Protein AF-A0A968RHG8-F1 (afdb_monomer)

Sequence (43 aa):
MPVLNQFALVGGTNLSLRFGHRLSIDLDLFTNEPFDTEYIYKS

Structure (mmCIF, N/CA/C/O backbone):
data_AF-A0A968RHG8-F1
#
_entry.id   AF-A0A968RHG8-F1
#
loop_
_atom_site.group_PDB
_atom_site.id
_atom_site.type_symbol
_atom_site.label_atom_id
_atom_site.label_alt_id
_atom_site.label_comp_id
_atom_site.label_asym_id
_atom_site.label_entity_id
_atom_site.label_seq_id
_atom_site.pdbx_PDB_ins_code
_atom_site.Cartn_x
_atom_site.Cartn_y
_atom_site.Cartn_z
_atom_site.occupancy
_atom_site.B_iso_or_equiv
_atom_site.auth_seq_id
_atom_site.auth_comp_id
_atom_site.auth_asym_id
_atom_site.auth_atom_id
_atom_site.pdbx_PDB_model_num
ATOM 1 N N . MET A 1 1 ? -6.999 -10.861 -1.026 1.00 62.94 1 MET A N 1
ATOM 2 C CA . MET A 1 1 ? -6.832 -10.440 0.380 1.00 62.94 1 MET A CA 1
ATOM 3 C C . MET A 1 1 ? -7.891 -9.392 0.689 1.00 62.94 1 MET A C 1
ATOM 5 O O . MET A 1 1 ? -7.676 -8.248 0.317 1.00 62.94 1 MET A O 1
ATOM 9 N N . PRO A 1 2 ? -9.026 -9.756 1.314 1.00 80.62 2 PRO A N 1
ATOM 10 C CA . PRO A 1 2 ? -10.122 -8.813 1.573 1.00 80.62 2 PRO A CA 1
ATOM 11 C C . PRO A 1 2 ? -9.677 -7.550 2.324 1.00 80.62 2 PRO A C 1
ATOM 13 O O . PRO A 1 2 ? -10.185 -6.469 2.061 1.00 80.62 2 PRO A O 1
ATOM 16 N N . VAL A 1 3 ? -8.662 -7.683 3.185 1.00 82.06 3 VAL A N 1
ATOM 17 C CA . VAL A 1 3 ? -8.046 -6.580 3.941 1.00 82.06 3 VAL A CA 1
ATOM 18 C C . VAL A 1 3 ? -7.437 -5.477 3.061 1.00 82.06 3 VAL A C 1
ATOM 20 O O . VAL A 1 3 ? -7.357 -4.334 3.490 1.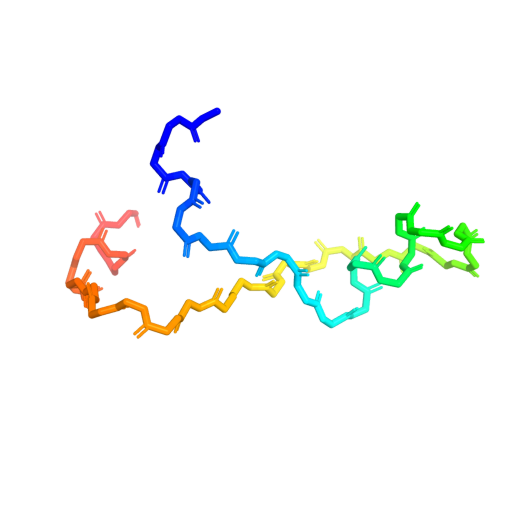00 82.06 3 VAL A O 1
ATOM 23 N N . LEU A 1 4 ? -7.048 -5.784 1.818 1.00 87.88 4 LEU A N 1
ATOM 24 C CA . LEU A 1 4 ? -6.454 -4.802 0.904 1.00 87.88 4 LEU A CA 1
ATOM 25 C C . LEU A 1 4 ? -7.481 -4.114 -0.003 1.00 87.88 4 LEU A C 1
ATOM 27 O O . LEU A 1 4 ? -7.114 -3.206 -0.737 1.00 87.88 4 LEU A O 1
ATOM 31 N N . ASN A 1 5 ? -8.758 -4.508 0.040 1.00 91.44 5 ASN A N 1
ATOM 32 C CA . ASN A 1 5 ? -9.768 -4.008 -0.902 1.00 91.44 5 ASN A CA 1
ATOM 33 C C . ASN A 1 5 ? -10.011 -2.496 -0.794 1.00 91.44 5 ASN A C 1
ATOM 35 O O . ASN A 1 5 ? -10.432 -1.881 -1.768 1.00 91.44 5 ASN A O 1
ATOM 39 N N . GLN A 1 6 ? -9.753 -1.908 0.374 1.00 93.25 6 GLN A N 1
ATOM 40 C CA . GLN A 1 6 ? -9.885 -0.466 0.592 1.00 93.25 6 GLN A CA 1
ATOM 41 C C . GLN A 1 6 ? -8.650 0.334 0.154 1.00 93.25 6 GLN A C 1
ATOM 43 O O . GLN A 1 6 ? -8.667 1.558 0.231 1.00 93.25 6 GLN A O 1
ATOM 48 N N . PHE A 1 7 ? -7.574 -0.327 -0.282 1.00 94.25 7 PHE A N 1
ATOM 49 C CA . PHE A 1 7 ? -6.326 0.322 -0.669 1.00 94.25 7 PHE A CA 1
ATOM 50 C C . PHE A 1 7 ? -6.103 0.232 -2.179 1.00 94.25 7 PHE A C 1
ATOM 52 O O . PHE A 1 7 ? -6.243 -0.820 -2.800 1.00 94.25 7 PHE A O 1
ATOM 59 N N . ALA A 1 8 ? -5.688 1.344 -2.770 1.00 95.88 8 ALA A N 1
ATOM 60 C CA . ALA A 1 8 ? -5.188 1.413 -4.128 1.00 95.88 8 ALA A CA 1
ATOM 61 C C . ALA A 1 8 ? -3.665 1.247 -4.133 1.00 95.88 8 ALA A C 1
ATOM 63 O O . ALA A 1 8 ? -2.954 1.929 -3.395 1.00 95.88 8 ALA A O 1
ATOM 64 N N . LEU A 1 9 ? -3.162 0.381 -5.015 1.00 95.12 9 LEU A N 1
ATOM 65 C CA . LEU A 1 9 ? -1.741 0.335 -5.344 1.00 95.12 9 LEU A CA 1
ATOM 66 C C . LEU A 1 9 ? -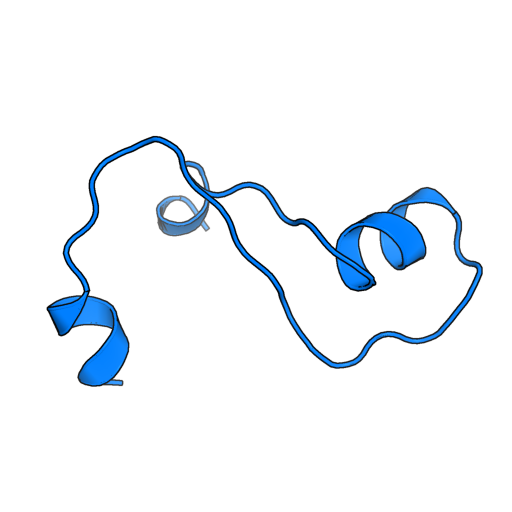1.390 1.554 -6.197 1.00 95.12 9 LEU A C 1
ATOM 68 O O . LEU A 1 9 ? -1.992 1.781 -7.252 1.00 95.12 9 LEU A O 1
ATOM 72 N N . VAL A 1 10 ? -0.407 2.325 -5.752 1.00 94.75 10 VAL A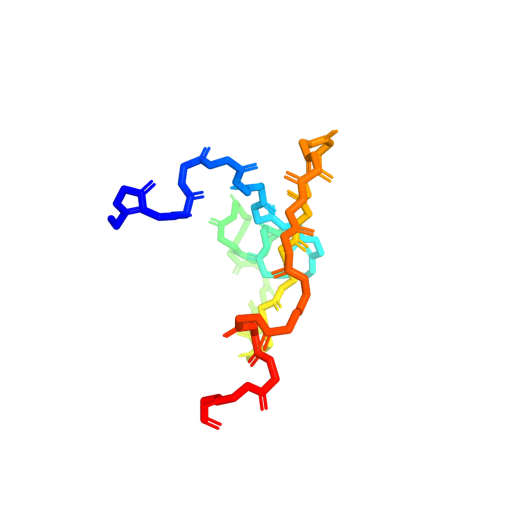 N 1
ATOM 73 C CA . V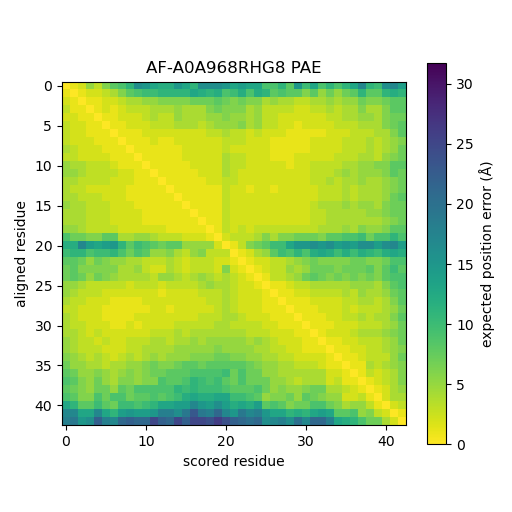AL A 1 10 ? 0.022 3.564 -6.404 1.00 94.75 10 VAL A CA 1
ATOM 74 C C . VAL A 1 10 ? 1.524 3.527 -6.710 1.00 94.75 10 VAL A C 1
ATOM 76 O O . VAL A 1 10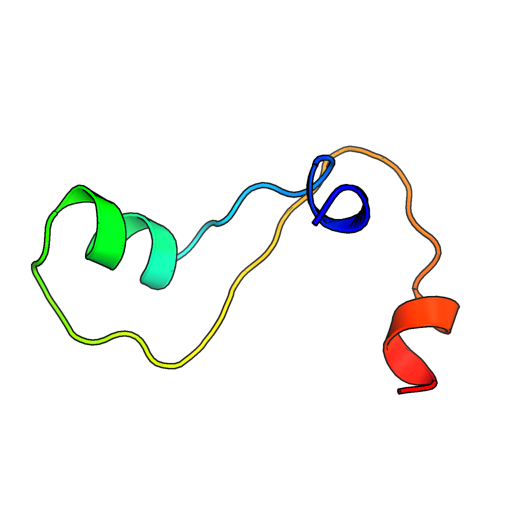 ? 2.151 2.466 -6.699 1.00 94.75 10 VAL A O 1
ATOM 79 N N . GLY A 1 11 ? 2.085 4.674 -7.093 1.00 93.62 11 GLY A N 1
ATOM 80 C CA . GLY A 1 11 ? 3.526 4.837 -7.258 1.00 93.62 11 GLY A CA 1
ATOM 81 C C . GLY A 1 11 ? 4.147 4.008 -8.384 1.00 93.62 11 GLY A C 1
ATOM 82 O O . GLY A 1 11 ? 3.505 3.657 -9.382 1.00 93.62 11 GLY A O 1
ATOM 83 N N . GLY A 1 12 ? 5.441 3.726 -8.224 1.00 93.12 12 GLY A N 1
ATOM 84 C CA . GLY A 1 12 ? 6.259 3.048 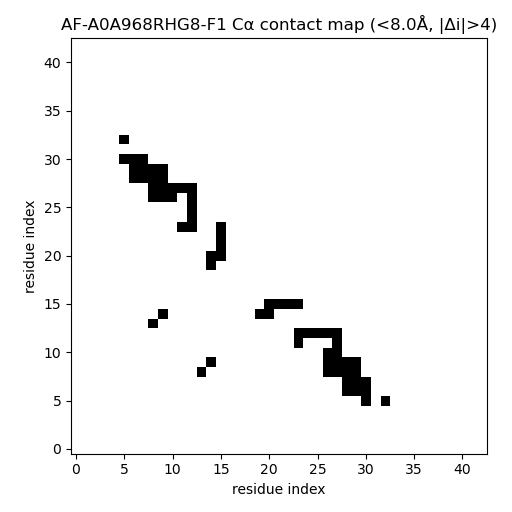-9.233 1.00 93.12 12 GLY A CA 1
ATOM 85 C C . GLY A 1 12 ? 5.801 1.620 -9.521 1.00 93.12 12 GLY A C 1
A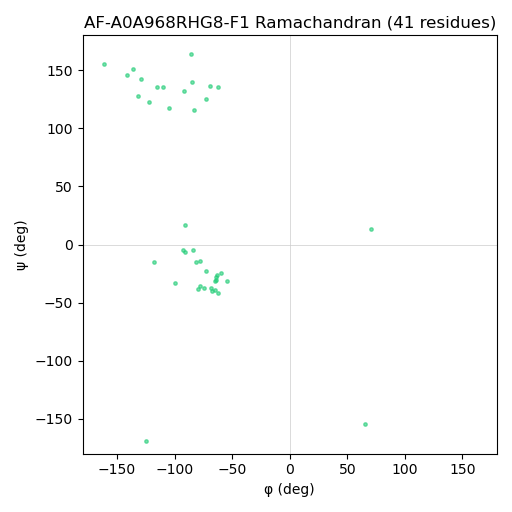TOM 86 O O . GLY A 1 12 ? 5.908 1.165 -10.659 1.00 93.12 12 GLY A O 1
ATOM 87 N N . THR A 1 13 ? 5.228 0.946 -8.524 1.00 94.62 13 THR A N 1
ATOM 88 C CA . THR A 1 13 ? 4.785 -0.448 -8.643 1.00 94.62 13 THR A CA 1
ATOM 89 C C . THR A 1 13 ? 3.458 -0.577 -9.386 1.00 94.62 13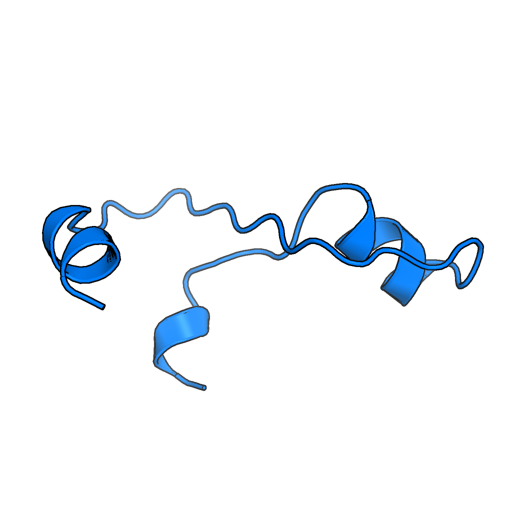 THR A C 1
ATOM 91 O O . THR A 1 13 ? 3.297 -1.472 -10.212 1.00 94.62 13 THR A O 1
ATOM 94 N N . ASN A 1 14 ? 2.525 0.367 -9.218 1.00 95.06 14 ASN A N 1
ATOM 95 C CA . ASN A 1 14 ? 1.332 0.417 -10.071 1.00 95.06 14 ASN A CA 1
ATOM 96 C C . ASN A 1 14 ? 1.702 0.662 -11.545 1.00 95.06 14 ASN A C 1
ATOM 98 O O . ASN A 1 14 ? 1.163 0.026 -12.450 1.00 95.06 14 ASN A O 1
ATOM 102 N N . LEU A 1 15 ? 2.654 1.567 -11.795 1.00 93.88 15 LEU A N 1
ATOM 103 C CA . LEU A 1 15 ? 3.122 1.855 -13.151 1.00 93.88 15 LEU A CA 1
ATOM 104 C C . LEU A 1 15 ? 3.876 0.668 -13.765 1.00 93.88 15 LEU A C 1
ATOM 106 O O . LEU A 1 15 ? 3.667 0.370 -14.941 1.00 93.88 15 LEU A O 1
ATOM 110 N N . SER A 1 16 ? 4.710 -0.041 -12.996 1.00 94.44 16 SER A N 1
ATOM 111 C CA . SER A 1 16 ? 5.414 -1.224 -13.501 1.00 94.44 16 SER A CA 1
ATOM 112 C C . SER A 1 16 ? 4.458 -2.361 -13.852 1.00 94.44 16 SER A C 1
ATOM 114 O O . SER A 1 16 ? 4.647 -2.988 -14.888 1.00 94.44 16 SER A O 1
ATOM 116 N N . LEU A 1 17 ? 3.403 -2.593 -13.065 1.00 93.00 17 LEU A N 1
ATOM 117 C CA . LEU A 1 17 ? 2.400 -3.617 -13.375 1.00 93.00 17 LEU A CA 1
ATOM 118 C C . LEU A 1 17 ? 1.555 -3.262 -14.603 1.00 93.00 17 LEU A C 1
ATOM 120 O O . LEU A 1 17 ? 1.216 -4.143 -15.386 1.00 93.00 17 LEU A O 1
ATOM 124 N N . ARG A 1 18 ? 1.215 -1.981 -14.787 1.00 94.00 18 ARG A N 1
ATOM 125 C CA . ARG A 1 18 ? 0.400 -1.533 -15.929 1.00 94.00 18 ARG A CA 1
ATOM 126 C C . ARG A 1 18 ? 1.168 -1.507 -17.242 1.00 94.00 18 ARG A C 1
ATOM 128 O O . ARG A 1 18 ? 0.585 -1.804 -18.279 1.00 94.00 18 ARG A O 1
ATOM 135 N N . PHE A 1 19 ? 2.439 -1.116 -17.201 1.00 94.25 19 PHE A N 1
ATOM 136 C CA . PHE A 1 19 ? 3.212 -0.819 -18.408 1.00 94.25 19 PHE A CA 1
ATOM 137 C C . PHE A 1 19 ? 4.423 -1.736 -18.612 1.00 94.25 19 PHE A C 1
ATOM 139 O O . PHE A 1 19 ? 4.971 -1.779 -19.703 1.00 94.25 19 PHE A O 1
ATOM 146 N N . GLY A 1 20 ? 4.861 -2.490 -17.603 1.00 88.12 20 GLY A N 1
ATOM 147 C CA . GLY A 1 20 ? 5.968 -3.448 -17.727 1.00 88.12 20 GLY A CA 1
ATOM 148 C C . GLY A 1 20 ? 7.359 -2.819 -17.888 1.00 88.12 20 GLY A C 1
ATOM 149 O O . GLY A 1 20 ? 8.303 -3.510 -18.250 1.00 88.12 20 GLY A O 1
ATOM 150 N N . HIS A 1 21 ? 7.513 -1.512 -17.643 1.00 77.81 21 HIS A N 1
ATOM 151 C CA . HIS A 1 21 ? 8.713 -0.756 -18.036 1.00 77.81 21 HIS A CA 1
ATOM 152 C C . HIS A 1 21 ? 9.922 -0.871 -17.086 1.00 77.81 21 HIS A C 1
ATOM 154 O O . HIS A 1 21 ? 11.018 -0.458 -17.459 1.00 77.81 21 HIS A O 1
ATOM 160 N N . ARG A 1 22 ? 9.761 -1.370 -15.853 1.00 88.44 22 ARG A N 1
ATOM 161 C CA . ARG A 1 22 ? 10.860 -1.479 -14.871 1.00 88.44 22 ARG A CA 1
ATOM 162 C C . ARG A 1 22 ? 10.539 -2.462 -13.755 1.00 88.44 22 ARG A C 1
ATOM 164 O O . ARG A 1 22 ? 9.374 -2.641 -13.410 1.00 88.44 22 ARG A O 1
ATOM 171 N N . LEU A 1 23 ? 11.575 -3.010 -13.125 1.00 87.88 23 LEU A N 1
ATOM 172 C CA . LEU A 1 23 ? 11.439 -3.660 -11.824 1.00 87.88 23 LEU A CA 1
ATOM 173 C C . LEU A 1 23 ? 11.145 -2.598 -10.749 1.00 87.88 23 LEU A C 1
ATOM 175 O O . LEU A 1 23 ? 11.758 -1.527 -10.735 1.00 87.88 23 LEU A O 1
ATOM 179 N N . SER A 1 24 ? 10.196 -2.891 -9.865 1.00 91.38 24 SER A N 1
ATOM 180 C CA . SER A 1 24 ? 9.878 -2.085 -8.685 1.00 91.38 24 SER A CA 1
ATOM 181 C C . SER A 1 24 ? 9.793 -3.028 -7.493 1.00 91.38 24 SER A C 1
ATOM 183 O O . SER A 1 24 ? 9.139 -4.064 -7.599 1.00 91.38 24 SER A O 1
ATOM 185 N N . ILE A 1 25 ? 10.519 -2.715 -6.421 1.00 89.44 25 ILE A N 1
ATOM 186 C CA . ILE A 1 25 ? 10.702 -3.618 -5.274 1.00 89.44 25 ILE A CA 1
ATOM 187 C C . ILE A 1 25 ? 9.757 -3.237 -4.126 1.00 89.44 25 ILE A C 1
ATOM 189 O O . ILE A 1 25 ? 9.246 -4.120 -3.442 1.00 89.44 25 ILE A O 1
ATOM 193 N N . ASP A 1 26 ? 9.471 -1.943 -3.966 1.00 90.62 26 ASP A N 1
ATOM 194 C CA . ASP A 1 26 ? 8.628 -1.421 -2.887 1.00 90.62 26 ASP A CA 1
ATOM 195 C C . ASP A 1 26 ? 7.128 -1.468 -3.232 1.00 90.62 26 ASP A C 1
ATOM 197 O O . ASP A 1 26 ? 6.741 -1.600 -4.397 1.00 90.62 26 ASP A O 1
ATOM 201 N N . LEU A 1 27 ? 6.259 -1.337 -2.226 1.00 93.06 27 LEU A N 1
ATOM 202 C CA . LEU A 1 27 ? 4.808 -1.231 -2.402 1.00 93.06 27 LEU A CA 1
ATOM 203 C C . LEU A 1 27 ? 4.283 0.060 -1.780 1.00 93.06 27 LEU A C 1
ATOM 205 O O . LEU A 1 27 ? 4.388 0.259 -0.574 1.00 93.06 27 LEU A O 1
ATOM 209 N N . ASP A 1 28 ? 3.632 0.874 -2.608 1.00 92.88 28 ASP A N 1
ATOM 210 C CA . ASP A 1 28 ? 2.935 2.080 -2.175 1.00 92.88 28 ASP A CA 1
ATOM 211 C C . ASP A 1 28 ? 1.423 1.830 -2.185 1.00 92.88 28 ASP A C 1
ATOM 213 O O . ASP A 1 28 ? 0.831 1.578 -3.241 1.00 92.88 28 ASP A O 1
ATOM 217 N N . LEU A 1 29 ? 0.784 1.913 -1.018 1.00 93.94 29 LEU A N 1
ATOM 218 C CA . LEU A 1 29 ? -0.663 1.756 -0.861 1.00 93.94 29 LEU A CA 1
ATOM 219 C C . LEU A 1 29 ? -1.288 3.067 -0.387 1.00 93.94 29 LEU A C 1
ATOM 221 O O . LEU A 1 29 ? -0.775 3.714 0.523 1.00 93.94 29 LEU A O 1
ATOM 225 N N . PHE A 1 30 ? -2.415 3.443 -0.989 1.00 94.62 30 PHE A N 1
ATOM 226 C CA . PHE A 1 30 ? -3.166 4.642 -0.626 1.00 94.62 30 PHE A CA 1
ATOM 227 C C . PHE A 1 30 ? -4.639 4.314 -0.405 1.00 94.62 30 PHE A C 1
ATOM 229 O O . PHE A 1 30 ? -5.210 3.506 -1.131 1.00 94.62 30 PHE A O 1
ATOM 236 N N . THR A 1 31 ? -5.278 4.954 0.568 1.00 94.00 31 THR A N 1
ATOM 237 C CA . THR A 1 31 ? -6.724 4.853 0.782 1.00 94.00 31 THR A CA 1
ATOM 238 C C . THR A 1 31 ? -7.282 6.209 1.191 1.00 94.00 31 THR A C 1
ATOM 240 O O . THR A 1 31 ? -6.597 6.999 1.839 1.00 94.00 31 THR A O 1
ATOM 243 N N . ASN A 1 32 ? -8.507 6.500 0.766 1.00 94.88 32 ASN A N 1
ATOM 244 C CA . ASN A 1 32 ? -9.288 7.642 1.235 1.00 94.88 32 ASN A CA 1
ATOM 245 C C . ASN A 1 32 ? -10.161 7.280 2.449 1.00 94.88 32 ASN A C 1
ATOM 247 O O . ASN A 1 32 ? -10.793 8.169 3.017 1.00 94.88 32 ASN A O 1
ATOM 251 N N . GLU A 1 33 ? -10.209 6.001 2.824 1.00 93.19 33 GLU A N 1
ATOM 252 C CA . GLU A 1 33 ? -10.931 5.532 3.997 1.00 93.19 33 GLU A CA 1
ATOM 253 C C . GLU A 1 33 ? -10.048 5.672 5.244 1.00 93.19 33 GLU A C 1
ATOM 255 O O . GLU A 1 33 ? -8.844 5.394 5.191 1.00 93.19 33 GLU A O 1
ATOM 260 N N . PRO A 1 34 ? -10.608 6.099 6.388 1.00 91.56 34 PRO A N 1
ATOM 261 C CA . PRO A 1 34 ? -9.864 6.105 7.635 1.00 91.56 34 PRO A CA 1
ATOM 262 C C . PRO A 1 34 ? -9.469 4.671 8.005 1.00 91.56 34 PRO A C 1
ATOM 264 O O . PRO A 1 34 ? -10.282 3.748 7.950 1.00 91.56 34 PRO A O 1
ATOM 267 N N . PHE A 1 35 ? -8.221 4.486 8.421 1.00 88.50 35 PHE A N 1
ATOM 268 C CA . PHE A 1 35 ? -7.7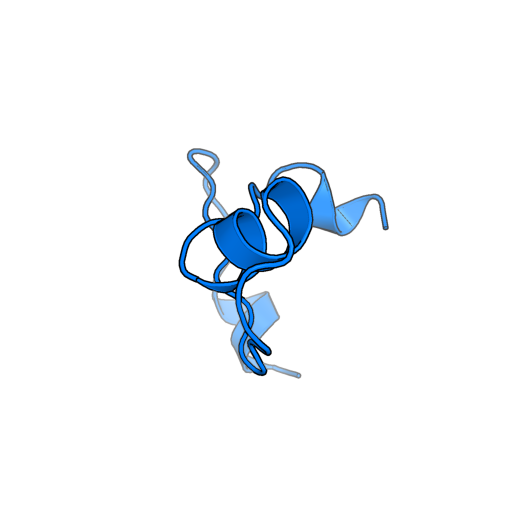28 3.213 8.928 1.00 88.50 35 PHE A CA 1
ATOM 269 C C . PHE A 1 35 ? -6.887 3.446 10.177 1.00 88.50 35 PHE A C 1
ATOM 271 O O . PHE A 1 35 ? -6.285 4.506 10.355 1.00 88.50 35 PHE A O 1
ATOM 278 N N . ASP A 1 36 ? -6.868 2.449 11.053 1.00 87.44 36 ASP A N 1
ATOM 279 C CA . ASP A 1 36 ? -6.079 2.508 12.272 1.00 87.44 36 ASP A CA 1
ATOM 280 C C . ASP A 1 36 ? -4.630 2.107 11.965 1.00 87.44 36 ASP A C 1
ATOM 282 O O . ASP A 1 36 ? -4.329 0.991 11.532 1.00 87.44 36 ASP A O 1
ATOM 286 N N . THR A 1 37 ? -3.733 3.071 12.153 1.00 85.12 37 THR A N 1
ATOM 287 C CA . THR A 1 37 ? -2.306 2.930 11.885 1.00 85.12 37 THR A CA 1
ATOM 288 C C . THR A 1 37 ? -1.608 2.052 12.921 1.00 85.12 37 THR A C 1
ATOM 290 O O . THR A 1 37 ? -0.586 1.447 12.599 1.00 85.12 37 THR A O 1
ATOM 293 N N . GLU A 1 38 ? -2.157 1.900 14.131 1.00 85.81 38 GLU A N 1
ATOM 294 C CA . GLU A 1 38 ? -1.569 1.070 15.185 1.00 85.81 38 GLU A CA 1
ATOM 295 C C . GLU A 1 38 ? -1.550 -0.418 14.794 1.00 85.81 38 GLU A C 1
ATOM 297 O O . GLU A 1 38 ? -0.602 -1.132 15.131 1.00 85.81 38 GLU A O 1
ATOM 302 N N . TYR A 1 39 ? -2.527 -0.876 13.999 1.00 78.56 39 TYR A N 1
ATOM 303 C CA . TYR A 1 39 ? -2.524 -2.236 13.444 1.00 78.56 39 TYR A CA 1
ATOM 304 C C . TYR A 1 39 ? -1.363 -2.491 12.479 1.00 78.56 39 TYR A C 1
ATOM 306 O O . TYR A 1 39 ? -0.928 -3.632 12.351 1.00 78.56 39 TYR A O 1
ATOM 314 N N . ILE A 1 40 ? -0.848 -1.458 11.805 1.00 77.38 40 ILE A N 1
ATOM 315 C CA . ILE A 1 40 ? 0.256 -1.610 10.849 1.00 77.38 40 ILE A CA 1
ATOM 316 C C . ILE A 1 40 ? 1.600 -1.712 11.580 1.00 77.38 40 ILE A C 1
ATOM 318 O O . ILE A 1 40 ? 2.448 -2.514 11.198 1.00 77.38 40 ILE A O 1
ATOM 322 N N . TYR A 1 41 ? 1.790 -0.955 12.662 1.00 73.56 41 TYR A N 1
ATOM 323 C CA . TYR A 1 41 ? 3.074 -0.895 13.371 1.00 73.56 41 TYR A CA 1
ATOM 324 C C . TYR A 1 41 ? 3.365 -2.089 14.293 1.00 73.56 41 TYR A C 1
ATOM 326 O O . TYR A 1 41 ? 4.506 -2.248 14.718 1.00 73.56 41 TYR A O 1
ATOM 334 N N . LYS A 1 42 ? 2.371 -2.929 14.614 1.00 61.34 42 LYS A N 1
ATOM 335 C CA . LYS A 1 42 ? 2.541 -4.109 15.489 1.00 61.34 42 LYS A CA 1
ATOM 336 C C . LYS A 1 42 ? 2.890 -5.416 14.753 1.00 61.34 42 LYS A C 1
ATOM 338 O O . LYS A 1 42 ? 2.732 -6.484 15.341 1.00 61.34 42 LYS A O 1
ATOM 343 N N . SER A 1 43 ? 3.343 -5.344 13.500 1.00 53.81 43 SER A N 1
ATOM 344 C CA . SER A 1 43 ? 3.721 -6.522 12.693 1.00 53.81 43 SER A CA 1
ATOM 345 C C . SER A 1 43 ? 5.181 -6.925 12.872 1.00 53.81 43 SER A C 1
ATOM 347 O O . SER A 1 43 ? 6.033 -6.011 12.917 1.00 53.81 43 SER A O 1
#

pLDDT: mean 87.85, std 9.6, range [53.81, 95.88]

Mean predicted aligned error: 4.78 Å

Foldseek 3Di:
DVVCPQWDWDDPVVVCVVPVPDDDDDTDIDGPDDDDCVVVVVD

Radius of gyration: 12.36 Å; Cα contacts (8 Å, |Δi|>4): 33; chains: 1; bounding box: 22×18×34 Å

Solvent-accessible surface area (backbone atoms only — not comparable to full-atom values): 2913 Å² total; per-residue (Å²): 112,81,88,49,70,72,45,44,71,36,67,68,39,39,49,20,74,76,66,66,80,54,93,61,91,67,85,45,73,46,59,92,63,91,75,74,64,68,73,66,73,76,112

Secondary structure (DSSP, 8-state):
-GGGTT-EEEHHHHHHHHH--S---S-EEE-SS---SHHHHT-